Protein AF-A0AA97GBI5-F1 (afdb_monomer_lite)

Foldseek 3Di:
DCVVVVVVVVVVVVPPPDDPVVVVVVVVVCVLVVLVVVVVVVPQDQDSVQSVCLVVVHHDPPGDPVSSD

Radius of gyration: 16.62 Å; chains: 1; bounding box: 44×15×39 Å

Structure (mmCIF, N/CA/C/O backbone):
data_AF-A0AA97GBI5-F1
#
_entry.id   AF-A0AA97GBI5-F1
#
loop_
_atom_site.group_PDB
_atom_site.id
_atom_site.type_symbol
_atom_site.label_atom_id
_atom_site.label_alt_id
_atom_site.label_comp_id
_atom_site.label_asym_id
_atom_site.label_entity_id
_atom_site.label_seq_id
_atom_site.pdbx_PDB_ins_code
_atom_site.Cartn_x
_atom_site.Cartn_y
_atom_site.Cartn_z
_atom_site.occupancy
_atom_site.B_iso_or_equiv
_atom_site.auth_seq_id
_atom_site.auth_comp_id
_atom_site.auth_asym_id
_atom_site.auth_atom_id
_atom_site.pdbx_PDB_model_num
ATOM 1 N N . MET A 1 1 ? 26.997 3.850 -4.693 1.00 72.81 1 MET A N 1
ATOM 2 C CA . MET A 1 1 ? 26.389 3.023 -3.626 1.00 72.81 1 MET A CA 1
ATOM 3 C C . MET A 1 1 ? 24.877 3.066 -3.776 1.00 72.81 1 MET A C 1
ATOM 5 O O . MET A 1 1 ? 24.268 3.849 -3.082 1.00 72.81 1 MET A O 1
ATOM 9 N N . PHE A 1 2 ? 24.342 2.323 -4.754 1.00 91.75 2 PHE A N 1
ATOM 10 C CA . PHE A 1 2 ? 22.966 1.799 -4.938 1.00 91.75 2 PHE A CA 1
ATOM 11 C C . PHE A 1 2 ? 22.874 1.137 -6.337 1.00 91.75 2 PHE A C 1
ATOM 13 O O . PHE A 1 2 ? 21.816 1.101 -6.953 1.00 91.75 2 PHE A O 1
ATOM 20 N N . GLU A 1 3 ? 23.988 0.587 -6.849 1.00 96.19 3 GLU A N 1
ATOM 21 C CA . GLU A 1 3 ? 24.150 0.223 -8.269 1.00 96.19 3 GLU A CA 1
ATOM 22 C C . GLU A 1 3 ? 23.090 -0.773 -8.755 1.00 96.19 3 GLU A C 1
ATOM 24 O O . GLU A 1 3 ? 22.601 -0.670 -9.876 1.00 96.19 3 GLU A O 1
ATOM 29 N N . THR A 1 4 ? 22.662 -1.691 -7.886 1.00 97.12 4 THR A N 1
ATOM 30 C CA . THR A 1 4 ? 21.565 -2.622 -8.173 1.00 97.12 4 THR A CA 1
ATOM 31 C C . THR A 1 4 ? 20.225 -1.909 -8.353 1.00 97.12 4 THR A C 1
ATOM 33 O O . THR A 1 4 ? 19.477 -2.242 -9.267 1.00 97.12 4 THR A O 1
ATOM 36 N N . ILE A 1 5 ? 19.907 -0.933 -7.497 1.00 97.00 5 ILE A N 1
ATOM 37 C CA . ILE A 1 5 ? 18.652 -0.170 -7.586 1.00 97.00 5 ILE A CA 1
ATOM 38 C C . ILE A 1 5 ? 18.666 0.680 -8.854 1.00 97.00 5 ILE A C 1
ATOM 40 O O . ILE A 1 5 ? 17.680 0.695 -9.588 1.00 97.00 5 ILE A O 1
ATOM 44 N N . ASP A 1 6 ? 19.797 1.323 -9.143 1.00 97.44 6 ASP A N 1
ATOM 45 C CA . ASP A 1 6 ? 19.976 2.128 -10.349 1.00 97.44 6 ASP A CA 1
ATOM 46 C C . ASP A 1 6 ? 19.809 1.272 -11.615 1.00 97.44 6 ASP A C 1
ATOM 48 O O . ASP A 1 6 ? 19.093 1.660 -12.540 1.00 97.44 6 ASP A O 1
ATOM 52 N N . ALA A 1 7 ? 20.387 0.065 -11.633 1.00 97.50 7 ALA A N 1
ATOM 53 C CA . ALA A 1 7 ? 20.242 -0.879 -12.738 1.00 97.50 7 ALA A CA 1
ATOM 54 C C . ALA A 1 7 ? 18.791 -1.363 -12.917 1.00 97.50 7 ALA A C 1
ATOM 56 O O . ALA A 1 7 ? 18.285 -1.379 -14.040 1.00 97.50 7 ALA A O 1
ATOM 57 N N . LEU A 1 8 ? 18.095 -1.715 -11.830 1.00 97.31 8 LEU A N 1
ATOM 58 C CA . LEU A 1 8 ? 16.685 -2.127 -11.880 1.00 97.31 8 LEU A CA 1
ATOM 59 C C . LEU A 1 8 ? 15.779 -0.983 -12.346 1.00 97.31 8 LEU A C 1
ATOM 61 O O . LEU A 1 8 ? 14.873 -1.190 -13.154 1.00 97.31 8 LEU A O 1
ATOM 65 N N . LYS A 1 9 ? 16.048 0.240 -11.882 1.00 96.81 9 LYS A N 1
ATOM 66 C CA . LYS A 1 9 ? 15.334 1.435 -12.324 1.00 96.81 9 LYS A CA 1
ATOM 67 C C . LYS A 1 9 ? 15.551 1.693 -13.814 1.00 96.81 9 LYS A C 1
ATOM 69 O O . LYS A 1 9 ? 14.576 1.950 -14.515 1.00 96.81 9 LYS A O 1
ATOM 74 N N . ALA A 1 10 ? 16.786 1.585 -14.305 1.00 97.31 10 ALA A N 1
ATOM 75 C CA . ALA A 1 10 ? 17.092 1.755 -15.723 1.00 97.31 10 ALA A CA 1
ATOM 76 C C . ALA A 1 10 ? 16.370 0.712 -16.594 1.00 97.31 10 ALA A C 1
ATOM 78 O O . ALA A 1 10 ? 15.816 1.062 -17.636 1.00 97.31 10 ALA A O 1
ATOM 79 N N . GLN A 1 11 ? 16.312 -0.548 -16.146 1.00 97.12 11 GLN A N 1
ATOM 80 C CA . GLN A 1 11 ? 15.542 -1.596 -16.822 1.00 97.12 11 GLN A CA 1
ATOM 81 C C . GLN A 1 11 ? 14.046 -1.268 -16.861 1.00 97.12 11 GLN A C 1
ATOM 83 O O . GLN A 1 11 ? 13.430 -1.366 -17.918 1.00 97.12 11 GLN A O 1
ATOM 88 N N . LEU A 1 12 ? 13.462 -0.833 -15.742 1.00 94.88 12 LEU A N 1
ATOM 89 C CA . LEU A 1 12 ? 12.052 -0.443 -15.683 1.00 94.88 12 LEU A CA 1
ATOM 90 C C . LEU A 1 12 ? 11.746 0.770 -16.574 1.00 94.88 12 LEU A C 1
ATOM 92 O O . LEU A 1 12 ? 10.732 0.789 -17.271 1.00 94.88 12 LEU A O 1
ATOM 96 N N . ASP A 1 13 ? 12.612 1.784 -16.557 1.00 96.56 13 ASP A N 1
ATOM 97 C CA . ASP A 1 13 ? 12.446 2.999 -17.355 1.00 96.56 13 ASP A CA 1
ATOM 98 C C . ASP A 1 13 ? 12.500 2.688 -18.863 1.00 96.56 13 ASP A C 1
ATOM 100 O O . ASP A 1 13 ? 11.736 3.279 -19.628 1.00 96.56 13 ASP A O 1
ATOM 104 N N . ALA A 1 14 ? 13.318 1.714 -19.280 1.00 97.50 14 ALA A N 1
ATOM 105 C CA . ALA A 1 14 ? 13.402 1.248 -20.666 1.00 97.50 14 ALA A CA 1
ATOM 106 C C . ALA A 1 14 ? 12.138 0.519 -21.166 1.00 97.50 14 ALA A C 1
ATOM 108 O O . ALA A 1 14 ? 11.935 0.419 -22.374 1.00 97.50 14 ALA A O 1
ATOM 109 N N . LEU A 1 15 ? 11.270 0.034 -20.268 1.00 95.00 15 LEU A N 1
ATOM 110 C CA . LEU A 1 15 ? 10.004 -0.627 -20.624 1.00 95.00 15 LEU A CA 1
ATOM 111 C C . LEU A 1 15 ? 8.848 0.359 -20.867 1.00 95.00 15 LEU A C 1
ATOM 113 O O . LEU A 1 15 ? 7.725 -0.057 -21.149 1.00 95.00 15 LEU A O 1
ATOM 117 N N . ARG A 1 16 ? 9.083 1.669 -20.735 1.00 94.06 16 ARG A N 1
ATOM 118 C CA . ARG A 1 16 ? 8.052 2.694 -20.949 1.00 94.06 16 ARG A CA 1
ATOM 119 C C . ARG A 1 16 ? 7.829 2.974 -22.449 1.00 94.06 16 ARG A C 1
ATOM 121 O O . ARG A 1 16 ? 8.788 2.944 -23.215 1.00 94.06 16 ARG A O 1
ATOM 128 N N . PRO A 1 17 ? 6.600 3.341 -22.870 1.00 94.94 17 PRO A N 1
ATOM 129 C CA . PRO A 1 17 ? 5.412 3.543 -22.041 1.00 94.94 17 PRO A CA 1
ATOM 130 C C . PRO A 1 17 ? 4.734 2.223 -21.659 1.00 94.94 17 PRO A C 1
ATOM 132 O O . PRO A 1 17 ? 4.545 1.334 -22.484 1.00 94.94 17 PRO A O 1
ATOM 135 N N . LEU A 1 18 ? 4.307 2.132 -20.401 1.00 94.69 18 LEU A N 1
ATOM 136 C CA . LEU A 1 18 ? 3.505 1.010 -19.923 1.00 94.69 18 LEU A CA 1
ATOM 137 C C . LEU A 1 18 ? 2.025 1.202 -20.309 1.00 94.69 18 LEU A C 1
ATOM 139 O O . LEU A 1 18 ? 1.577 2.345 -20.468 1.00 94.69 18 LEU A O 1
ATOM 143 N N . PRO A 1 19 ? 1.236 0.118 -20.426 1.00 96.88 19 PRO A N 1
ATOM 144 C CA . PRO A 1 19 ? -0.200 0.215 -20.661 1.00 96.88 19 PRO A CA 1
ATOM 145 C C . PRO A 1 19 ? -0.893 1.083 -19.602 1.00 96.88 19 PRO A C 1
ATOM 147 O O . PRO A 1 19 ? -0.669 0.919 -18.401 1.00 96.88 19 PRO A O 1
ATOM 150 N N . LYS A 1 20 ? -1.758 2.008 -20.040 1.00 96.50 20 LYS A N 1
ATOM 151 C CA . LYS A 1 20 ? -2.409 2.991 -19.151 1.00 96.50 20 LYS A CA 1
ATOM 152 C C . LYS A 1 20 ? -3.196 2.338 -18.013 1.00 96.50 20 LYS A C 1
ATOM 154 O O . LYS A 1 20 ? -3.128 2.802 -16.883 1.00 96.50 20 LYS A O 1
ATOM 159 N N . ASN A 1 21 ? -3.917 1.260 -18.313 1.00 97.12 21 ASN A N 1
ATOM 160 C CA . ASN A 1 21 ? -4.662 0.484 -17.323 1.00 97.12 21 ASN A CA 1
ATOM 161 C C . ASN A 1 21 ? -3.734 -0.142 -16.275 1.00 97.12 21 ASN A C 1
ATOM 163 O O . ASN A 1 21 ? -4.028 -0.062 -15.091 1.00 97.12 21 ASN A O 1
ATOM 167 N N . SER A 1 22 ? -2.594 -0.704 -16.688 1.00 95.81 22 SER A N 1
ATOM 168 C CA . SER A 1 22 ? -1.612 -1.268 -15.758 1.00 95.81 22 SER A CA 1
ATOM 169 C C . SER A 1 22 ? -1.033 -0.202 -14.832 1.00 95.81 22 SER A C 1
ATOM 171 O O . SER A 1 22 ? -0.949 -0.427 -13.630 1.00 95.81 22 SER A O 1
ATOM 173 N N . VAL A 1 23 ? -0.679 0.973 -15.367 1.00 96.31 23 VAL A N 1
ATOM 174 C CA . VAL A 1 23 ? -0.186 2.097 -14.553 1.00 96.31 23 VAL A CA 1
ATOM 175 C C . VAL A 1 23 ? -1.247 2.560 -13.555 1.00 96.31 23 VAL A C 1
ATOM 177 O O . VAL A 1 23 ? -0.925 2.776 -12.391 1.00 96.31 23 VAL A O 1
ATOM 180 N N . GLN A 1 24 ? -2.506 2.661 -13.988 1.00 97.31 24 GLN A N 1
ATOM 181 C CA . GLN A 1 24 ? -3.619 3.046 -13.122 1.00 97.31 24 GLN A CA 1
ATOM 182 C C . GLN A 1 24 ? -3.818 2.044 -11.975 1.00 97.31 24 GLN A C 1
ATOM 184 O O . GLN A 1 24 ? -3.846 2.447 -10.816 1.00 97.31 24 GLN A O 1
ATOM 189 N N . SER A 1 25 ? -3.878 0.742 -12.273 1.00 97.00 25 SER A N 1
ATOM 190 C CA . SER A 1 25 ? -4.048 -0.293 -11.245 1.00 97.00 25 SER A CA 1
ATOM 191 C C . SER A 1 25 ? -2.870 -0.351 -10.268 1.00 97.00 25 SER A C 1
ATOM 193 O O . SER A 1 25 ? -3.077 -0.543 -9.072 1.00 97.00 25 SER A O 1
ATOM 195 N N . LEU A 1 26 ? -1.637 -0.154 -10.752 1.00 96.69 26 LEU A N 1
ATOM 196 C CA . LEU A 1 26 ? -0.453 -0.065 -9.891 1.00 96.69 26 LEU A CA 1
ATOM 197 C C . LEU A 1 26 ? -0.516 1.156 -8.971 1.00 96.69 26 LEU A C 1
ATOM 199 O O . LEU A 1 26 ? -0.196 1.044 -7.793 1.00 96.69 26 LEU A O 1
ATOM 203 N N . HIS A 1 27 ? -0.944 2.307 -9.490 1.00 96.69 27 HIS A N 1
ATOM 204 C CA . HIS A 1 27 ? -1.094 3.520 -8.694 1.00 96.69 27 HIS A CA 1
ATOM 205 C C . HIS A 1 27 ? -2.159 3.354 -7.601 1.00 96.69 27 HIS A C 1
ATOM 207 O O . HIS A 1 27 ? -1.916 3.708 -6.452 1.00 96.69 27 HIS A O 1
ATOM 213 N N . GLU A 1 28 ? -3.316 2.779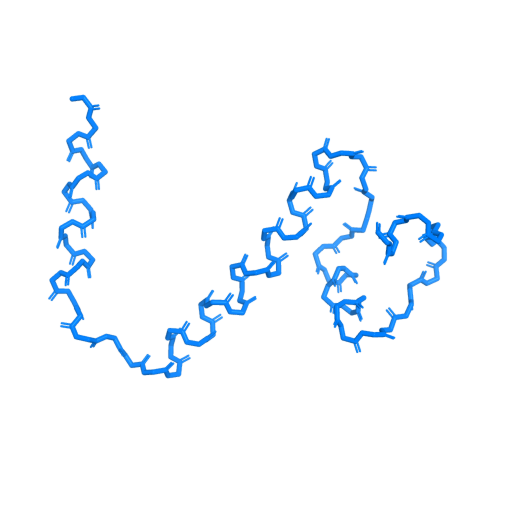 -7.929 1.00 96.50 28 GLU A N 1
ATOM 214 C CA . GLU A 1 28 ? -4.379 2.488 -6.956 1.00 96.50 28 GLU A CA 1
ATOM 215 C C . GLU A 1 28 ? -3.908 1.530 -5.855 1.00 96.50 28 GLU A C 1
ATOM 217 O O . GLU A 1 28 ? -4.138 1.791 -4.673 1.00 96.50 28 GLU A O 1
ATOM 222 N N . ALA A 1 29 ? -3.200 0.457 -6.226 1.00 97.00 29 ALA A N 1
ATOM 223 C CA . ALA A 1 29 ? -2.620 -0.478 -5.265 1.00 97.00 29 ALA A CA 1
ATOM 224 C C . ALA A 1 29 ? -1.581 0.208 -4.364 1.00 97.00 29 ALA A C 1
ATOM 226 O O . ALA A 1 29 ? -1.639 0.069 -3.144 1.00 97.00 29 ALA A O 1
ATOM 227 N N . MET A 1 30 ? -0.684 1.007 -4.951 1.00 97.75 30 MET A N 1
ATOM 228 C CA . MET A 1 30 ? 0.358 1.719 -4.212 1.00 97.75 30 MET A CA 1
ATOM 229 C C . MET A 1 30 ? -0.230 2.736 -3.231 1.00 97.75 30 MET A C 1
ATOM 231 O O . MET A 1 30 ? 0.250 2.834 -2.109 1.00 97.75 30 MET A O 1
ATOM 235 N N . MET A 1 31 ? -1.280 3.465 -3.618 1.00 97.31 31 MET A N 1
ATOM 236 C CA . MET A 1 31 ? -1.966 4.402 -2.723 1.00 97.31 31 MET A CA 1
ATOM 237 C C . MET A 1 31 ? -2.606 3.685 -1.531 1.00 97.31 31 MET A C 1
ATOM 239 O O . MET A 1 31 ? -2.459 4.137 -0.398 1.00 97.31 31 MET A O 1
ATOM 243 N N . LEU A 1 32 ? -3.272 2.551 -1.770 1.00 97.69 32 LEU A N 1
ATOM 244 C CA . LEU A 1 32 ? -3.866 1.745 -0.704 1.00 97.69 32 LEU A CA 1
ATOM 245 C C . LEU A 1 32 ? -2.803 1.217 0.270 1.00 97.69 32 LEU A C 1
ATOM 247 O O . LEU A 1 32 ? -2.952 1.357 1.485 1.00 97.69 32 LEU A O 1
ATOM 251 N N . GLU A 1 33 ? -1.733 0.617 -0.255 1.00 98.00 33 GLU A N 1
ATOM 252 C CA . GLU A 1 33 ? -0.636 0.087 0.559 1.00 98.00 33 GLU A CA 1
ATOM 253 C C . GLU A 1 33 ? 0.081 1.196 1.327 1.00 98.00 33 GLU A C 1
ATOM 255 O O . GLU A 1 33 ? 0.385 1.019 2.505 1.00 98.00 33 GLU A O 1
ATOM 260 N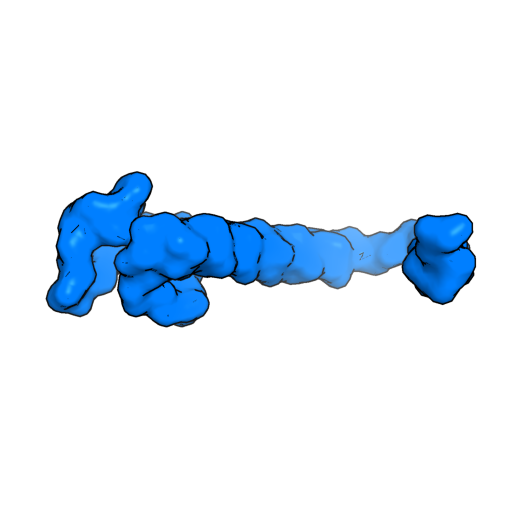 N . TRP A 1 34 ? 0.296 2.355 0.698 1.00 98.00 34 TRP A N 1
ATOM 261 C CA . TRP A 1 34 ? 0.897 3.517 1.343 1.00 98.00 34 TRP A CA 1
ATOM 262 C C . TRP A 1 34 ? 0.081 3.964 2.554 1.00 98.00 34 TRP A C 1
ATOM 264 O O . TRP A 1 34 ? 0.631 4.044 3.649 1.00 98.00 34 TRP A O 1
ATOM 274 N N . THR A 1 35 ? -1.225 4.202 2.384 1.00 97.06 35 THR A N 1
ATOM 275 C CA . THR A 1 35 ? -2.108 4.622 3.482 1.00 97.06 35 THR A CA 1
ATOM 276 C C . THR A 1 35 ? -2.163 3.583 4.600 1.00 97.06 35 THR A C 1
ATOM 278 O O . THR A 1 35 ? -2.112 3.937 5.777 1.00 97.06 35 THR A O 1
ATOM 281 N N . TYR A 1 36 ? -2.247 2.296 4.255 1.00 98.00 36 TYR A N 1
ATOM 282 C CA . TYR A 1 36 ? -2.238 1.225 5.249 1.00 98.00 36 TYR A CA 1
ATOM 283 C C . TYR A 1 36 ? -0.926 1.209 6.043 1.00 98.00 36 TYR A C 1
ATOM 285 O O . TYR A 1 36 ? -0.948 1.245 7.273 1.00 98.00 36 TYR A O 1
ATOM 293 N N . HIS A 1 37 ? 0.220 1.188 5.359 1.00 98.38 37 HIS A N 1
ATOM 294 C CA . HIS A 1 37 ? 1.517 1.067 6.014 1.00 98.38 37 HIS A CA 1
ATOM 295 C C . HIS A 1 37 ? 1.899 2.315 6.813 1.00 98.38 37 HIS A C 1
ATOM 297 O O . HIS A 1 37 ? 2.420 2.163 7.918 1.00 98.38 37 HIS A O 1
ATOM 303 N N . SER A 1 38 ? 1.615 3.525 6.318 1.00 97.81 38 SER A N 1
ATOM 304 C CA . SER A 1 38 ? 1.895 4.760 7.064 1.00 97.81 38 SER A CA 1
ATOM 305 C C . SER A 1 38 ? 1.119 4.797 8.376 1.00 97.81 38 SER A C 1
ATOM 307 O O . SER A 1 38 ? 1.698 5.011 9.438 1.00 97.81 38 SER A O 1
ATOM 309 N N . ASN A 1 39 ? -0.175 4.486 8.326 1.00 96.88 39 ASN A N 1
ATOM 310 C CA . ASN A 1 39 ? -1.029 4.539 9.505 1.00 96.88 39 ASN A CA 1
ATOM 311 C C . ASN A 1 39 ? -0.711 3.392 10.474 1.00 96.88 39 ASN A C 1
ATOM 313 O O . ASN A 1 39 ? -0.764 3.579 11.689 1.00 96.88 39 ASN A O 1
ATOM 317 N N . ALA A 1 40 ? -0.337 2.215 9.963 1.00 97.31 40 ALA A N 1
ATOM 318 C CA . ALA A 1 40 ? 0.100 1.094 10.792 1.00 97.31 40 ALA A CA 1
ATOM 319 C C . ALA A 1 40 ? 1.380 1.418 11.582 1.00 97.31 40 ALA A C 1
ATOM 321 O O . ALA A 1 40 ? 1.487 1.031 12.745 1.00 97.31 40 ALA A O 1
ATOM 322 N N . ILE A 1 41 ? 2.324 2.170 10.994 1.00 97.88 41 ILE A N 1
ATOM 323 C CA . ILE A 1 41 ? 3.520 2.664 11.704 1.00 97.88 41 ILE A CA 1
ATOM 324 C C . ILE A 1 41 ? 3.125 3.571 12.879 1.00 97.88 41 ILE A C 1
ATOM 326 O O . ILE A 1 41 ? 3.755 3.526 13.934 1.00 97.88 41 ILE A O 1
ATOM 330 N N . GLU A 1 42 ? 2.052 4.347 12.728 1.00 96.25 42 GLU A N 1
ATOM 331 C CA . GLU A 1 42 ? 1.505 5.230 13.767 1.00 96.25 42 GLU A CA 1
ATOM 332 C C . GLU A 1 42 ? 0.567 4.513 14.760 1.00 96.25 42 GLU A C 1
ATOM 334 O O . GLU A 1 42 ? 0.031 5.136 15.679 1.00 96.25 42 GLU A O 1
ATOM 339 N N . GLY A 1 43 ? 0.390 3.194 14.617 1.00 95.56 43 GLY A N 1
ATOM 340 C CA . GLY A 1 43 ? -0.385 2.355 15.533 1.00 95.56 43 GLY A CA 1
ATOM 341 C C . GLY A 1 43 ? -1.852 2.147 15.152 1.00 95.56 43 GLY A C 1
ATOM 342 O O . GLY A 1 43 ? -2.622 1.644 15.971 1.00 95.56 43 GLY A O 1
ATOM 343 N N . ASN A 1 44 ? -2.261 2.506 13.934 1.00 97.38 44 ASN A N 1
ATOM 344 C CA . ASN A 1 44 ? -3.580 2.148 13.411 1.00 97.38 44 ASN A CA 1
ATOM 345 C C . ASN A 1 44 ? -3.690 0.621 13.230 1.00 97.38 44 ASN A C 1
ATOM 347 O O . ASN A 1 44 ? -2.743 -0.030 12.787 1.00 97.38 44 ASN A O 1
ATOM 351 N N . THR A 1 45 ? -4.843 0.040 13.571 1.00 97.06 45 THR A N 1
ATOM 352 C CA . THR A 1 45 ? -5.048 -1.417 13.555 1.00 97.06 45 THR A CA 1
ATOM 353 C C . THR A 1 45 ? -5.917 -1.912 12.401 1.00 97.06 45 THR A C 1
ATOM 355 O O . THR A 1 45 ? -6.234 -3.107 12.350 1.00 97.06 45 THR A O 1
ATOM 358 N N . LEU A 1 46 ? -6.359 -1.029 11.499 1.00 97.56 46 LEU A N 1
ATOM 359 C CA . LEU A 1 46 ? -7.075 -1.430 10.289 1.00 97.56 46 LEU A CA 1
ATOM 360 C C . LEU A 1 46 ? -6.209 -2.388 9.475 1.00 97.56 46 LEU A C 1
ATOM 362 O O . LEU A 1 46 ? -5.039 -2.123 9.240 1.00 97.56 46 LEU A O 1
ATOM 366 N N . THR A 1 47 ? -6.781 -3.496 9.026 1.00 97.81 47 THR A N 1
ATOM 367 C CA . THR A 1 47 ? -6.167 -4.372 8.024 1.00 97.81 47 THR A CA 1
ATOM 368 C C . THR A 1 47 ? -6.207 -3.715 6.644 1.00 97.81 47 THR A C 1
ATOM 370 O O . THR A 1 47 ? -7.050 -2.862 6.386 1.00 97.81 47 THR A O 1
ATOM 373 N N . LEU A 1 48 ? -5.388 -4.185 5.697 1.00 97.44 48 LEU A N 1
ATOM 374 C CA . LEU A 1 48 ? -5.381 -3.664 4.321 1.00 97.44 48 LEU A CA 1
ATOM 375 C C . LEU A 1 48 ? -6.779 -3.653 3.664 1.00 97.44 48 LEU A C 1
ATOM 377 O O . LEU A 1 48 ? -7.133 -2.718 2.949 1.00 97.44 48 LEU A O 1
ATOM 381 N N . LYS A 1 49 ? -7.598 -4.684 3.924 1.00 97.12 49 LYS A N 1
ATOM 382 C CA . LYS A 1 49 ? -8.978 -4.756 3.412 1.00 97.12 49 LYS A CA 1
ATOM 383 C C . LYS A 1 49 ? -9.887 -3.726 4.078 1.00 97.12 49 LYS A C 1
ATOM 385 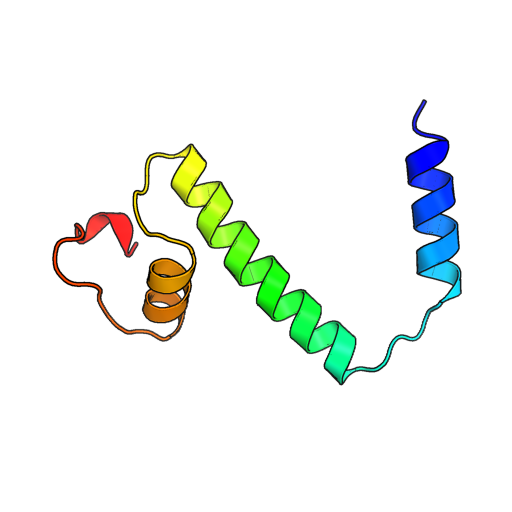O O . LYS A 1 49 ? -10.686 -3.106 3.390 1.00 97.12 49 LYS A O 1
ATOM 390 N N . GLU A 1 50 ? -9.763 -3.546 5.390 1.00 97.50 50 GLU A N 1
ATOM 391 C CA . GLU A 1 50 ? -10.519 -2.531 6.127 1.00 97.50 50 GLU A CA 1
ATOM 392 C C . GLU A 1 50 ? -10.124 -1.122 5.669 1.00 97.50 50 GLU A C 1
ATOM 394 O O . GLU A 1 50 ? -11.005 -0.329 5.364 1.00 97.50 50 GLU A O 1
ATOM 399 N N . THR A 1 51 ? -8.829 -0.833 5.498 1.00 97.38 51 THR A N 1
ATOM 400 C CA . THR A 1 51 ? -8.344 0.435 4.929 1.00 97.38 51 THR A CA 1
ATOM 401 C C . THR A 1 51 ? -8.942 0.701 3.551 1.00 97.38 51 THR A C 1
ATOM 403 O O . THR A 1 51 ? -9.395 1.812 3.291 1.00 97.38 51 THR A O 1
ATOM 406 N N . LYS A 1 52 ? -9.009 -0.314 2.679 1.00 96.88 52 LYS A N 1
ATOM 407 C CA . LYS A 1 52 ? -9.640 -0.173 1.359 1.00 96.88 52 LYS A CA 1
ATOM 408 C C . LYS A 1 52 ? -11.108 0.238 1.470 1.00 96.88 52 LYS A C 1
ATOM 410 O O . LYS A 1 52 ? -11.527 1.185 0.819 1.00 96.88 52 LYS A O 1
ATOM 415 N N . VAL A 1 53 ? -11.863 -0.459 2.313 1.00 95.88 53 VAL A N 1
ATOM 416 C CA . VAL A 1 53 ? -13.292 -0.199 2.543 1.00 95.88 53 VAL A CA 1
ATOM 417 C C . VAL A 1 53 ? -13.506 1.209 3.125 1.00 95.88 53 VAL A C 1
ATOM 419 O O . VAL A 1 53 ? -14.405 1.923 2.687 1.00 95.88 53 VAL A O 1
ATOM 422 N N . VAL A 1 54 ? -12.626 1.660 4.025 1.00 95.75 54 VAL A N 1
ATOM 423 C CA . VAL A 1 54 ? -12.643 3.033 4.563 1.00 95.75 54 VAL A CA 1
ATOM 424 C C . VAL A 1 54 ? -12.373 4.080 3.482 1.00 95.75 54 VAL A C 1
ATOM 426 O O . VAL A 1 54 ? -13.085 5.080 3.423 1.00 95.75 54 VAL A O 1
ATOM 429 N N . LEU A 1 55 ? -11.405 3.850 2.590 1.00 94.44 55 LEU A N 1
ATOM 430 C CA . LEU A 1 55 ? -11.126 4.748 1.459 1.00 94.44 55 LEU A CA 1
ATOM 431 C C . LEU A 1 55 ? -12.284 4.816 0.447 1.00 94.44 55 LEU A C 1
ATOM 433 O O . LEU A 1 55 ? -12.440 5.824 -0.237 1.00 94.44 55 LEU A O 1
ATOM 437 N N . GLU A 1 56 ? -13.121 3.780 0.383 1.00 94.56 56 GLU A N 1
ATOM 438 C CA . GLU A 1 56 ? -14.376 3.761 -0.383 1.00 94.56 56 GLU A CA 1
ATOM 439 C C . GLU A 1 56 ? -15.539 4.472 0.352 1.00 94.56 56 GLU A C 1
ATOM 441 O O . GLU A 1 56 ? -16.648 4.557 -0.175 1.00 94.56 56 GLU A O 1
ATOM 446 N N . GLY A 1 57 ? -15.297 5.020 1.550 1.00 93.56 57 GLY A N 1
ATOM 447 C CA . GLY A 1 57 ? -16.269 5.781 2.344 1.00 93.56 57 GLY A CA 1
ATOM 448 C C . GLY A 1 57 ? -17.133 4.930 3.277 1.00 93.56 57 GLY A C 1
ATOM 449 O O . GLY A 1 57 ? -18.144 5.414 3.789 1.00 93.56 57 GLY A O 1
ATOM 450 N N . ILE A 1 58 ? -16.764 3.669 3.503 1.00 94.12 58 ILE A N 1
ATOM 451 C CA . ILE A 1 58 ? -17.514 2.733 4.344 1.00 94.12 58 ILE A CA 1
ATOM 452 C C . ILE A 1 58 ? -16.819 2.602 5.702 1.00 94.12 58 ILE A C 1
ATOM 454 O O . ILE A 1 58 ? -15.623 2.338 5.789 1.00 94.12 58 ILE A O 1
ATOM 458 N N . THR A 1 59 ? -17.572 2.750 6.790 1.00 93.56 59 THR A N 1
ATOM 459 C CA . THR A 1 59 ? -17.035 2.593 8.146 1.00 93.56 59 THR A CA 1
ATOM 460 C C . THR A 1 59 ? -16.900 1.124 8.541 1.00 93.56 59 THR A C 1
ATOM 462 O O . THR A 1 59 ? -17.698 0.271 8.148 1.00 93.56 59 THR A O 1
ATOM 465 N N . VAL A 1 60 ? -15.892 0.822 9.359 1.00 94.69 6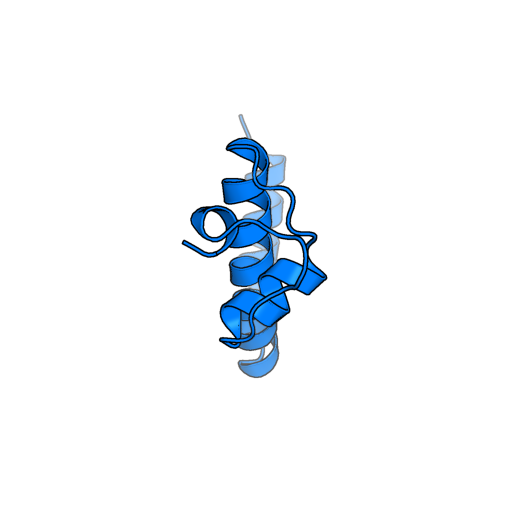0 VAL A N 1
ATOM 466 C CA . VAL A 1 60 ? -15.616 -0.532 9.850 1.00 94.69 60 VAL A CA 1
ATOM 467 C C . VAL A 1 60 ? -16.020 -0.638 11.319 1.00 94.69 60 VAL A C 1
ATOM 469 O O . VAL A 1 60 ? -15.542 0.103 12.180 1.00 94.69 60 VAL A O 1
ATOM 472 N N . GLY A 1 61 ? -16.920 -1.576 11.618 1.00 94.94 61 GLY A N 1
ATOM 473 C CA . GLY A 1 61 ? -17.390 -1.825 12.980 1.00 94.94 61 GLY A CA 1
ATOM 474 C C . GLY A 1 61 ? -16.274 -2.325 13.903 1.00 94.94 61 GLY A C 1
ATOM 475 O O . GLY A 1 61 ? -15.420 -3.105 13.496 1.00 94.94 61 GLY A O 1
ATOM 476 N N . GLY A 1 62 ? -16.292 -1.889 15.164 1.00 93.19 62 GLY A N 1
ATOM 477 C CA . GLY A 1 62 ? -15.290 -2.286 16.164 1.00 93.19 62 GLY A CA 1
ATOM 478 C C . GLY A 1 62 ? -13.951 -1.545 16.067 1.00 93.19 62 GLY A C 1
ATOM 479 O O . GLY A 1 62 ? -13.054 -1.826 16.858 1.00 93.19 62 GLY A O 1
ATOM 480 N N . LYS A 1 63 ? -13.823 -0.588 15.143 1.00 93.56 63 LYS A N 1
ATOM 481 C CA . LYS A 1 63 ? -12.667 0.303 15.005 1.00 93.56 63 LYS A CA 1
ATOM 482 C C . LYS A 1 63 ? -13.007 1.693 15.529 1.00 93.56 63 LYS A C 1
ATOM 484 O O . LYS A 1 63 ? -14.162 2.121 15.494 1.00 93.56 63 LYS A O 1
ATOM 489 N N . SER A 1 64 ? -12.012 2.397 16.054 1.00 92.75 64 SER A N 1
ATOM 490 C CA . SER A 1 64 ? -12.224 3.735 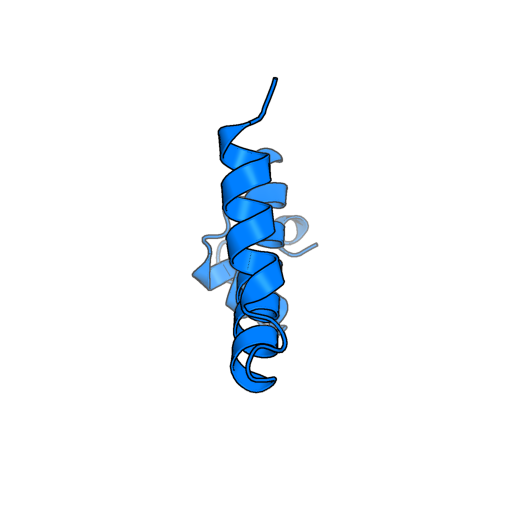16.599 1.00 92.75 64 SER A CA 1
ATOM 491 C C . SER A 1 64 ? -12.438 4.762 15.487 1.00 92.75 64 SER A C 1
ATOM 493 O O . SER A 1 64 ? -11.946 4.614 14.370 1.00 92.75 64 SER A O 1
ATOM 495 N N . ILE A 1 65 ? -13.134 5.856 15.802 1.00 91.50 65 ILE A N 1
ATOM 496 C CA . ILE A 1 65 ? -13.303 6.978 14.868 1.00 91.50 65 ILE A CA 1
ATOM 497 C C . ILE A 1 65 ? -11.941 7.554 14.452 1.00 91.50 65 ILE A C 1
ATOM 499 O O . ILE A 1 65 ? -11.743 7.887 13.292 1.00 91.50 65 ILE A O 1
ATOM 503 N N . ARG A 1 66 ? -10.980 7.605 15.383 1.00 91.62 66 ARG A N 1
ATOM 504 C CA . ARG A 1 66 ? -9.616 8.073 15.113 1.00 91.62 66 ARG A CA 1
ATOM 505 C C . ARG A 1 66 ? -8.901 7.230 14.057 1.00 91.62 66 ARG A C 1
ATOM 507 O O . ARG A 1 66 ? -8.088 7.767 13.333 1.00 91.62 66 ARG A O 1
ATOM 514 N N . GLU A 1 6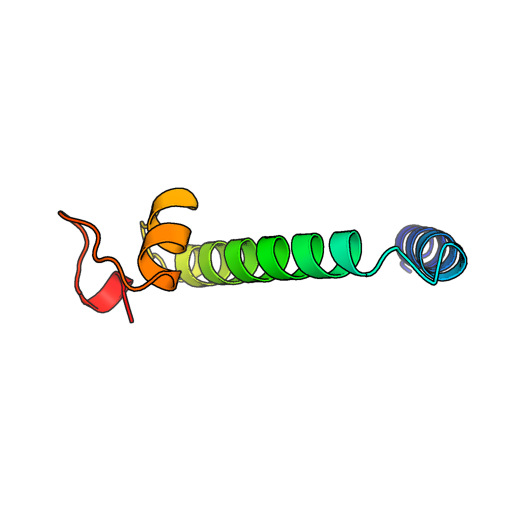7 ? -9.190 5.935 13.955 1.00 91.81 67 GLU A N 1
ATOM 515 C CA . GLU A 1 67 ? -8.569 5.079 12.935 1.00 91.81 67 GLU A CA 1
ATOM 516 C C . GLU A 1 67 ? -9.110 5.321 11.518 1.00 91.81 67 GLU A C 1
ATOM 518 O O . GLU A 1 67 ? -8.519 4.825 10.562 1.00 91.81 67 GLU A O 1
ATOM 523 N N . HIS A 1 68 ? -10.206 6.071 11.380 1.00 90.56 68 HIS A N 1
ATOM 524 C CA . HIS A 1 68 ? -10.817 6.431 10.099 1.00 90.56 68 HIS A CA 1
ATOM 525 C C . HIS A 1 68 ? -10.437 7.846 9.621 1.00 90.56 68 HIS A C 1
ATOM 527 O O . HIS A 1 68 ? -10.892 8.245 8.548 1.00 90.56 68 HIS A O 1
ATOM 533 N N . PHE A 1 69 ? -9.653 8.599 10.404 1.00 76.06 69 PHE A N 1
ATOM 534 C CA . PHE A 1 69 ? -9.266 9.989 10.140 1.00 76.06 69 PHE A CA 1
ATOM 535 C C . PHE A 1 69 ? -7.752 10.183 10.142 1.00 76.06 69 PHE A C 1
ATOM 537 O O . PHE A 1 69 ? -7.068 9.481 10.919 1.00 76.06 69 PHE A O 1
#

pLDDT: mean 95.4, std 4.08, range [72.81, 98.38]

Sequence (69 aa):
MFETIDALKAQLDALRPLPKNSVQSLHEAMMLEWTYHSNAIEGNTLTLKETKVVLEGITVGGKSIREHF

Secondary structure (DSSP, 8-state):
--HHHHHHHHHHHHTPSPPHHHHHHHHHHHHHHHHHHHHHHTT----HHHHHHHHTT---TTS-GGGG-

=== Feature glossary ===
A reading guide for the features in this record.

Start from the sequence.

  · Sequence gives the chain of amino acids in standard one-letter code (A=alanine, C=cysteine, …, Y=tyrosine), read N→C. It is the only feature that is directly encoded by the gene; all structural features are derived from the folded form of this sequence.

Fold it, and you get atomic coordinates and the backbone conformation that goes with them.

  · Structure coordinates are given as an mmCIF _atom_site loop: one row per atom with element, residue name, chain id, sequence number, and x/y/z position in Å. Only the four main-chain atoms per residue are included here; side chains are omitted to keep the record compact.

  · Backbone dihedral angles. Every residue except chain termini has a φ (preceding-C → N → Cα → C) and a ψ (N → Cα → C → next-N). They are reported in degrees following the IUPAC sign convention. Secondary structure is essentially a statement about which (φ, ψ) basin each residue occupies.

  · Eight-state secondary structure (DSSP): H is the canonical α-helix, G the tighter 3₁₀-helix, I the wider π-helix; E/B are β-structure, T and S are turns and bends, and '-' is everything else. DSSP derives these from the pattern of main-chain N–H···O=C hydrogen bonds, not from the sequence.

  · SS3 is a coarse helix/strand/coil call (letters a/b/c) made by the P-SEA algorithm from inter-Cα distances and dihedrals. It is less detailed than DSSP but needs only Cα positions.

Summarize the fold with a handful of shape descriptors and a per-residue structural alphabet.

  · Radius of gyration (Rg) is the root-mean-square distance of Cα atoms from their centroid — a single number for overall size and compactness. A globular domain of N residues has Rg ≈ 2.2·N^0.38 Å; an extended or disordered chain has a much larger Rg. The Cα contact count is the number of residue pairs whose Cα atoms are within 8 Å and are more than four positions apart in sequence — a standard proxy for tertiary packing density. The bounding box is the smallest axis-aligned box enclosing all Cα atoms.

  · 3Di is Foldseek's structural alphabet. Each residue is assigned one of twenty discrete states based on how its Cα sits relative to its spatial (not sequential) neighbors. Aligning 3Di strings finds structural homologs roughly as well as full 3D superposition, but orders of magnitude faster.

  · Solvent-accessible surface area (SASA) is the area in Å² traced out by the centre of a 1.4 Å probe sphere (a water molecule) rolled over the protein's van der Waals surface (Shrake–Rupley / Lee–Richards construction). Buried residues have near-zero SASA; fully exposed residues can exceed 200 Å². The total SASA scales roughly with the number of surface residues.

Ask how reliable the model is.

  · For AlphaFold models, the B-factor field carries pLDDT — the model's own estimate of local accuracy on a 0–100 scale. Regions with pLDDT<50 should be treated as essentially unmodeled; they often correspond to intrinsically disordered segments.

  · For experimental (PDB) structures, the B-factor (temperature factor) quantifies the positional spread of each atom in the crystal — a combination of thermal vibration and static disorder — in units of Å². High B-factors mark flexible loops or poorly resolved regions; low B-factors mark the rigid, well-ordered core.

  · Predicted Aligned Error (PAE) is an AlphaFold confidence matrix: entry (i, j) is the expected error in the position of residue j, in ångströms, when the prediction is superimposed on the true structure at residue i. Low PAE within a block of residues means that block is internally rigid and well-predicted; high PAE between two blocks means their relative placement is uncertain even if each block individually is confident.

Place it in context: what it resembles, what it is annotated as, and how it looks.

  · Structural nearest neighbors (via Foldseek easy-search vs the PDB). Reported per hit: target PDB id, E-value, and alignment TM-score. A TM-score above ~0.5 is the conventional threshold for 'same fold'.

  · Functional annotations link the protein to curated databases. InterPro entries identify conserved domains and families by matching the sequence against member-database signatures (Pfam, PROSITE, CDD, …). Gene Ontology (GO) terms describe molecular function, biological process, and cellular component in a controlled vocabulary. CATH places the structure in a hierarchical fold classification (Class/Architecture/Topology/Homologous-superfamily). The organism is the source species.

  · The contact map is a binary N×N matrix image: pixel (i, j) is dark where Cα_i and Cα_j are within 8 Å and |i−j|>4. Because the |i−j|>4 filter removes local helical contacts, off-diagonal stripes parallel to the main diagonal indicate parallel β-sheets; stripes perpendicular to it indicate antiparallel β-sheets. The Ramachandran plot scatters every residue's (φ, ψ) pair against the sterically allowed regions. The PAE heatmap renders the predicted-aligned-error matrix.

  · Six rendered views show the 3D structure from the faces of a cube — i.e. along ±x, ±y, ±z. Rendering representation is drawn randomly per protein from cartoon (secondary-structure ribbons), sticks (backbone bonds), or molecular surface; coloring is either N→C rainbow (blue at the N-terminus through red at the C-terminus) or one color per chain.